Protein AF-C5IJI6-F1 (afdb_monomer_lite)

Radius of gyration: 17.37 Å; chains: 1; bounding box: 41×20×42 Å

Foldseek 3Di:
DVCCVVVVNPDDDDDDPVVQVVVCPDPPNSGDDDDDDPDDDDDDDDDPPPDPCVVVVVD

Secondary structure (DSSP, 8-state):
-HHHHHTTTS------HHHHHHHHTSTT------S--SS---------TT-THHHHH--

Organism: Homo sapiens (NCBI:txid9606)

Structure (mmCIF, N/CA/C/O backbone):
data_AF-C5IJI6-F1
#
_entry.id   AF-C5IJI6-F1
#
loop_
_atom_site.group_PDB
_atom_site.id
_atom_site.type_symbol
_atom_site.label_atom_id
_atom_site.label_alt_id
_atom_site.label_comp_id
_atom_site.label_asym_id
_atom_site.label_entity_id
_atom_site.label_seq_id
_atom_site.pdbx_PDB_ins_code
_atom_site.Cartn_x
_atom_site.Cartn_y
_atom_site.Cartn_z
_atom_site.occupancy
_atom_site.B_iso_or_equiv
_atom_site.auth_seq_id
_atom_site.auth_comp_id
_atom_site.auth_asym_id
_atom_site.auth_atom_id
_atom_site.pdbx_PDB_model_num
ATOM 1 N N . MET A 1 1 ? -3.896 5.788 7.992 1.00 75.94 1 MET A N 1
ATOM 2 C CA . MET A 1 1 ? -4.856 4.819 8.578 1.00 75.94 1 MET A CA 1
A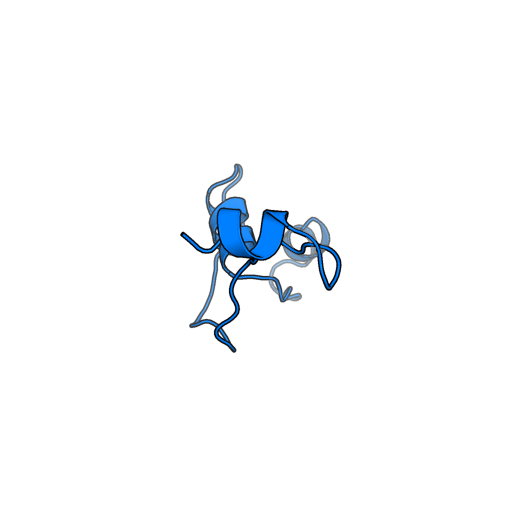TOM 3 C C . MET A 1 1 ? -5.775 5.352 9.683 1.00 75.94 1 MET A C 1
ATOM 5 O O . MET A 1 1 ? -6.632 4.607 10.137 1.00 75.94 1 MET A O 1
ATOM 9 N N . ILE A 1 2 ? -5.692 6.627 10.097 1.00 86.38 2 ILE A N 1
ATOM 10 C CA . ILE A 1 2 ? -6.518 7.168 11.203 1.00 86.38 2 ILE A CA 1
ATOM 11 C C . ILE A 1 2 ? -8.025 6.961 10.978 1.00 86.38 2 ILE A C 1
ATOM 13 O O . ILE A 1 2 ? -8.745 6.634 11.917 1.00 86.38 2 ILE A O 1
ATOM 17 N N . ARG A 1 3 ? -8.499 7.115 9.734 1.00 89.50 3 ARG A N 1
ATOM 18 C CA . ARG A 1 3 ? -9.915 6.928 9.393 1.00 89.50 3 ARG A CA 1
ATOM 19 C C . ARG A 1 3 ? -10.383 5.493 9.644 1.00 89.50 3 ARG A C 1
ATOM 21 O O . ARG A 1 3 ? -11.364 5.316 10.347 1.00 89.50 3 ARG A O 1
ATOM 28 N N . VAL A 1 4 ? -9.634 4.492 9.173 1.00 90.31 4 VAL A N 1
ATOM 29 C CA . VAL A 1 4 ? -9.922 3.063 9.415 1.00 90.31 4 VAL A CA 1
AT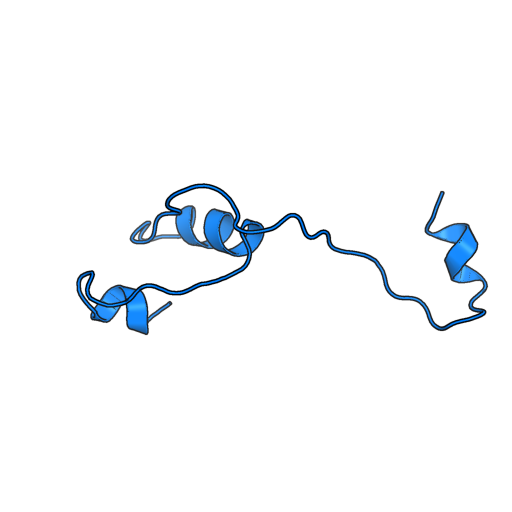OM 30 C C . VAL A 1 4 ? -10.020 2.780 10.919 1.00 90.31 4 VAL A C 1
ATOM 32 O O . VAL A 1 4 ? -11.031 2.253 11.377 1.00 90.31 4 VAL A O 1
ATOM 35 N N . ARG A 1 5 ? -9.030 3.241 11.699 1.00 90.88 5 ARG A N 1
ATOM 36 C CA . ARG A 1 5 ? -8.975 3.047 13.161 1.00 90.88 5 ARG A CA 1
ATOM 37 C C . ARG A 1 5 ? -10.163 3.676 13.898 1.00 90.88 5 ARG A C 1
ATOM 39 O O . ARG A 1 5 ? -10.711 3.086 14.821 1.00 90.88 5 ARG A O 1
ATOM 46 N N . LYS A 1 6 ? -10.601 4.869 13.482 1.00 92.69 6 LYS A N 1
ATOM 47 C CA . LYS A 1 6 ? -11.727 5.584 14.115 1.00 92.69 6 LYS A CA 1
ATOM 48 C C . LYS A 1 6 ? -13.103 5.091 13.662 1.00 92.69 6 LYS A C 1
ATOM 50 O O . LYS A 1 6 ? -14.084 5.302 14.370 1.00 92.69 6 LYS A O 1
ATOM 55 N N . SER A 1 7 ? -13.195 4.434 12.508 1.00 92.56 7 SER A N 1
ATOM 56 C CA . SER A 1 7 ? -14.469 4.018 11.914 1.00 92.56 7 SER A CA 1
ATOM 57 C C . SER A 1 7 ? -15.067 2.735 12.501 1.00 92.56 7 SER A C 1
ATOM 59 O O . SER A 1 7 ? -16.145 2.345 12.059 1.00 92.56 7 SER A O 1
ATOM 61 N N . LYS A 1 8 ? -14.423 2.086 13.487 1.00 90.25 8 LYS A N 1
ATOM 62 C CA . LYS A 1 8 ? -14.936 0.885 14.186 1.00 90.25 8 LYS A CA 1
ATOM 63 C C . LYS A 1 8 ? -15.469 -0.194 13.220 1.00 90.25 8 LYS A C 1
ATOM 65 O O . LYS A 1 8 ? -16.593 -0.662 13.367 1.00 90.25 8 LYS A O 1
ATOM 70 N N . GLY A 1 9 ? -14.697 -0.518 12.180 1.00 89.00 9 GLY A N 1
ATOM 71 C CA . GLY A 1 9 ? -15.061 -1.537 11.182 1.00 89.00 9 GLY A CA 1
ATOM 72 C C . GLY A 1 9 ? -16.032 -1.086 10.080 1.00 89.00 9 GLY A C 1
ATOM 73 O O . GLY A 1 9 ? -16.338 -1.869 9.192 1.00 89.00 9 GLY A O 1
ATOM 74 N N . LYS A 1 10 ? -16.487 0.175 10.071 1.00 93.81 10 LYS A N 1
ATOM 75 C CA . LYS A 1 10 ? -17.394 0.713 9.032 1.00 93.81 10 LYS A CA 1
ATOM 76 C C . LYS A 1 10 ? -16.679 1.296 7.807 1.00 93.81 10 LYS A C 1
ATOM 78 O O . LYS A 1 10 ? -17.320 1.896 6.949 1.00 93.81 10 LYS A O 1
ATOM 83 N N . TYR A 1 11 ? -15.352 1.201 7.752 1.00 93.81 11 TYR A N 1
ATOM 84 C CA . TYR A 1 11 ? -14.549 1.749 6.662 1.00 93.81 11 TYR A CA 1
ATOM 85 C C . TYR A 1 11 ? -13.386 0.816 6.340 1.00 93.81 11 TYR A C 1
ATOM 87 O O . TYR A 1 11 ? -12.573 0.518 7.215 1.00 93.81 11 TYR A O 1
ATOM 95 N N . ALA A 1 12 ? -13.299 0.412 5.075 1.00 92.31 12 ALA A N 1
ATOM 96 C CA . ALA A 1 12 ? -12.160 -0.301 4.515 1.00 92.31 12 ALA A CA 1
ATOM 97 C C . ALA A 1 12 ? -11.309 0.661 3.679 1.00 92.31 12 ALA A C 1
ATOM 99 O O . ALA A 1 12 ? -11.826 1.604 3.074 1.00 92.31 12 ALA A O 1
ATOM 100 N N . TYR A 1 13 ? -10.001 0.425 3.649 1.00 92.75 13 TYR A N 1
ATOM 101 C CA . TYR A 1 13 ? -9.060 1.214 2.865 1.00 92.75 13 TYR A CA 1
ATOM 102 C C . TYR A 1 13 ? -8.268 0.291 1.950 1.00 92.75 13 TYR A C 1
ATOM 104 O O . TYR A 1 13 ? -7.676 -0.680 2.415 1.00 92.75 13 TYR A O 1
ATOM 112 N N . LEU A 1 14 ? -8.281 0.595 0.655 1.00 93.06 14 LEU A N 1
ATOM 113 C CA . LEU A 1 14 ? -7.521 -0.145 -0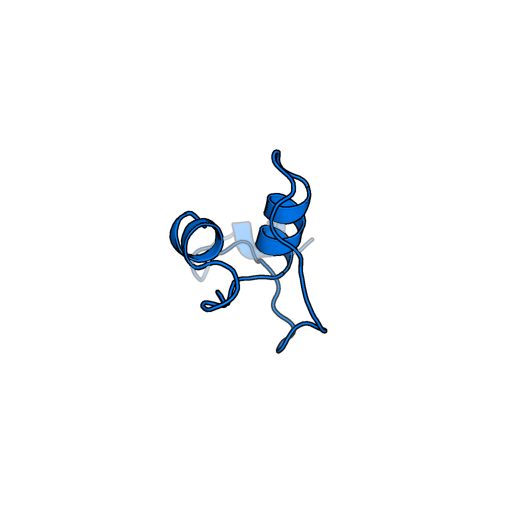.341 1.00 93.06 14 LEU A CA 1
ATOM 114 C C . LEU A 1 14 ? -6.141 0.491 -0.474 1.00 93.06 14 LEU A C 1
ATOM 116 O O . LEU A 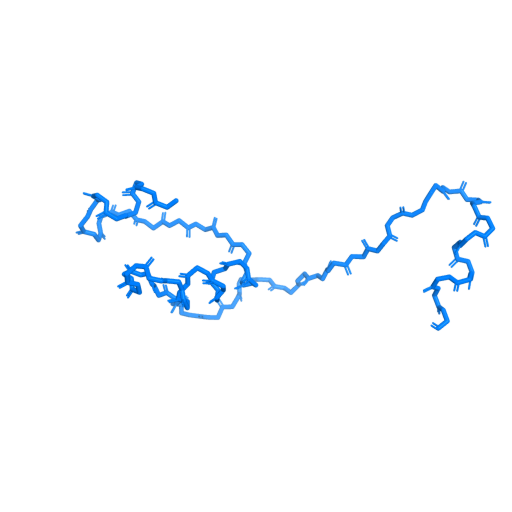1 14 ? -6.025 1.696 -0.701 1.00 93.06 14 LEU A O 1
ATOM 120 N N . LEU A 1 15 ? -5.108 -0.329 -0.327 1.00 92.56 15 LEU A N 1
ATOM 121 C CA . LEU A 1 15 ? -3.725 0.054 -0.557 1.00 92.56 15 LEU A CA 1
ATOM 122 C C . LEU A 1 15 ? -2.929 -1.133 -1.092 1.00 92.56 15 LEU A C 1
ATOM 124 O O . LEU A 1 15 ? -3.418 -2.260 -1.130 1.00 92.56 15 LEU A O 1
ATOM 128 N N . GLU A 1 16 ? -1.690 -0.866 -1.480 1.00 93.38 16 GLU A N 1
ATOM 129 C CA . GLU A 1 16 ? -0.769 -1.893 -1.944 1.00 93.38 16 GLU A CA 1
ATOM 130 C C . GLU A 1 16 ? -0.440 -2.923 -0.852 1.00 93.38 16 GLU A C 1
ATOM 132 O O . GLU A 1 16 ? -0.356 -2.594 0.333 1.00 93.38 16 GLU A O 1
ATOM 137 N N . SER A 1 17 ? -0.234 -4.182 -1.244 1.00 91.81 17 SER A N 1
ATOM 138 C CA . SER A 1 17 ? -0.065 -5.286 -0.294 1.00 91.81 17 SER A CA 1
ATOM 139 C C . SER A 1 17 ? 1.158 -5.135 0.605 1.00 91.81 17 SER A C 1
ATOM 141 O O . SER A 1 17 ? 1.059 -5.388 1.801 1.00 91.81 17 SER A O 1
ATOM 143 N N . THR A 1 18 ? 2.275 -4.658 0.055 1.00 91.69 18 THR A N 1
ATOM 144 C CA . THR A 1 18 ? 3.540 -4.437 0.777 1.00 91.69 18 THR A CA 1
ATOM 145 C C . THR A 1 18 ? 3.367 -3.439 1.920 1.00 91.69 18 THR A C 1
ATOM 147 O O . THR A 1 18 ? 3.782 -3.680 3.052 1.00 91.69 18 THR A O 1
ATOM 150 N N . MET A 1 19 ? 2.691 -2.324 1.645 1.00 92.19 19 MET A N 1
ATOM 151 C CA . MET A 1 19 ? 2.414 -1.304 2.647 1.00 92.19 19 MET A CA 1
ATOM 152 C C . MET A 1 19 ? 1.354 -1.779 3.651 1.00 92.19 19 MET A C 1
ATOM 154 O O . MET A 1 19 ? 1.393 -1.375 4.812 1.00 92.19 19 MET A O 1
ATOM 158 N N . ASN A 1 20 ? 0.439 -2.667 3.250 1.00 92.31 20 ASN A N 1
ATOM 159 C CA . ASN A 1 20 ? -0.547 -3.234 4.169 1.00 92.31 20 ASN A CA 1
ATOM 160 C C . ASN A 1 20 ? 0.120 -4.153 5.199 1.00 92.31 20 ASN A C 1
ATOM 162 O O . ASN A 1 20 ? -0.047 -3.948 6.398 1.00 92.31 20 ASN A O 1
ATOM 166 N N . GLU A 1 21 ? 0.957 -5.079 4.729 1.00 90.81 21 GLU A N 1
ATOM 167 C CA . GLU A 1 21 ? 1.744 -5.994 5.567 1.00 90.81 21 GLU A CA 1
ATOM 168 C C . GLU A 1 21 ? 2.677 -5.228 6.511 1.00 90.81 21 GLU A C 1
ATOM 170 O O . GLU A 1 21 ? 2.796 -5.551 7.694 1.00 90.81 21 GLU A O 1
ATOM 175 N N . TYR A 1 22 ? 3.284 -4.146 6.022 1.00 93.19 22 TYR A N 1
ATOM 176 C CA . TYR A 1 22 ? 4.106 -3.277 6.853 1.00 93.19 22 TYR A CA 1
ATOM 177 C C . TYR A 1 22 ? 3.307 -2.580 7.966 1.00 93.19 22 TYR A C 1
ATOM 179 O O . TYR A 1 22 ? 3.770 -2.526 9.103 1.00 93.19 22 TYR A O 1
ATOM 187 N N . ILE A 1 23 ? 2.124 -2.029 7.673 1.00 92.75 23 ILE A N 1
ATOM 188 C CA . ILE A 1 23 ? 1.299 -1.348 8.685 1.00 92.75 23 ILE A CA 1
ATOM 189 C C . ILE A 1 23 ? 0.747 -2.348 9.706 1.00 92.75 23 ILE A C 1
ATOM 191 O O . ILE A 1 23 ? 0.708 -2.028 10.893 1.00 92.75 23 ILE A O 1
ATOM 195 N N . GLU A 1 24 ? 0.362 -3.545 9.268 1.00 90.31 24 GLU A N 1
ATOM 196 C CA . GLU A 1 24 ? -0.109 -4.630 10.134 1.00 90.31 24 GLU A CA 1
ATOM 197 C C . GLU A 1 24 ? 0.921 -4.995 11.215 1.00 90.31 24 GLU A C 1
ATOM 199 O O . GLU A 1 24 ? 0.567 -5.159 12.381 1.00 90.31 24 GLU A O 1
ATOM 204 N N . GLN A 1 25 ? 2.212 -5.003 10.871 1.00 92.25 25 GLN A N 1
ATOM 205 C CA . GLN A 1 25 ? 3.303 -5.281 11.813 1.00 92.25 25 GLN A CA 1
ATOM 206 C C . GLN A 1 25 ? 3.655 -4.097 12.737 1.00 92.25 25 GLN A C 1
ATOM 208 O O . GLN A 1 25 ? 4.505 -4.219 13.626 1.00 92.25 25 GLN A O 1
ATOM 213 N N . ARG A 1 26 ? 3.040 -2.921 12.554 1.00 92.44 26 ARG A N 1
ATOM 214 C CA . ARG A 1 26 ? 3.322 -1.726 13.363 1.00 92.44 26 ARG A CA 1
ATOM 215 C C . ARG A 1 26 ? 2.359 -1.620 14.541 1.00 92.44 26 ARG A C 1
ATOM 217 O O . ARG A 1 26 ? 1.144 -1.719 14.394 1.00 92.44 26 ARG A O 1
ATOM 224 N N . LYS A 1 27 ? 2.898 -1.273 15.717 1.00 90.31 27 LYS A N 1
ATOM 225 C CA . LYS A 1 27 ? 2.091 -0.946 16.906 1.00 90.31 27 LYS A CA 1
ATOM 226 C C . LYS A 1 27 ? 1.031 0.123 16.561 1.00 90.31 27 LYS A C 1
ATOM 228 O O . LYS A 1 27 ? 1.359 1.100 15.878 1.00 90.31 27 LYS A O 1
ATOM 233 N N . PRO A 1 28 ? -0.222 -0.009 17.033 1.00 91.12 28 PRO A N 1
ATOM 234 C CA . PRO A 1 28 ? -0.733 -0.988 17.997 1.00 91.12 28 PRO A CA 1
ATOM 235 C C . PRO A 1 28 ? -1.275 -2.302 17.384 1.00 91.12 28 PRO A C 1
ATOM 237 O O . PRO A 1 28 ? -2.050 -2.975 18.052 1.00 91.12 28 PRO A O 1
ATOM 240 N N . CYS A 1 29 ? -0.881 -2.678 16.160 1.00 89.56 29 CYS A N 1
ATOM 241 C CA . CYS A 1 29 ? -1.319 -3.911 15.483 1.00 89.56 29 CYS A CA 1
ATOM 242 C C . CYS A 1 29 ? -2.854 -4.006 15.347 1.00 89.56 29 CYS A C 1
ATOM 244 O O . CYS A 1 29 ? -3.459 -5.047 15.574 1.00 89.56 29 CYS A O 1
ATOM 246 N N . ASP A 1 30 ? -3.493 -2.881 15.017 1.00 93.06 30 ASP A N 1
ATOM 247 C CA . ASP A 1 30 ? -4.952 -2.711 14.955 1.00 93.06 30 ASP A CA 1
ATOM 248 C C . ASP A 1 30 ? -5.511 -2.732 13.521 1.00 93.06 30 ASP A C 1
ATOM 250 O O . ASP A 1 30 ? -6.645 -2.322 13.267 1.00 93.06 30 ASP A O 1
ATOM 254 N N . THR A 1 31 ? -4.700 -3.180 12.566 1.00 91.00 31 THR A N 1
ATOM 255 C CA . THR A 1 31 ? -5.057 -3.340 11.155 1.00 91.00 31 THR A CA 1
ATOM 256 C C . THR A 1 31 ? -4.674 -4.736 10.702 1.00 91.00 31 THR A C 1
ATOM 258 O O . THR A 1 31 ? -3.670 -5.259 11.170 1.00 91.00 31 THR A O 1
ATOM 261 N N . MET A 1 32 ? -5.422 -5.301 9.758 1.00 92.31 32 MET A N 1
ATOM 262 C CA . MET A 1 32 ? -5.131 -6.613 9.182 1.00 92.31 32 MET A CA 1
ATOM 263 C C . MET A 1 32 ? -5.398 -6.606 7.680 1.00 92.31 32 MET A C 1
ATOM 265 O O . MET A 1 32 ? -6.360 -5.976 7.220 1.00 92.31 32 MET A O 1
ATOM 269 N N . LYS A 1 33 ? -4.576 -7.325 6.914 1.00 92.25 33 LYS A N 1
ATOM 270 C CA . LYS A 1 33 ? -4.887 -7.656 5.521 1.00 92.25 33 LYS A CA 1
ATOM 271 C C . LYS A 1 33 ? -5.981 -8.723 5.470 1.00 92.25 33 LYS A C 1
ATOM 273 O O . LYS A 1 33 ? -5.955 -9.698 6.213 1.00 92.25 33 LYS A O 1
ATOM 278 N N . VAL A 1 34 ? -6.943 -8.548 4.566 1.00 92.81 34 VAL A N 1
ATOM 279 C CA . VAL A 1 34 ? -8.007 -9.529 4.315 1.00 92.81 34 VAL A CA 1
ATOM 280 C C . VAL A 1 34 ? -8.037 -9.913 2.845 1.00 92.81 34 VAL A C 1
ATOM 282 O O . VAL A 1 34 ? -7.935 -9.047 1.978 1.00 92.81 34 VAL A O 1
ATOM 285 N N . GLY A 1 35 ? -8.200 -11.209 2.577 1.00 92.69 35 GLY A N 1
ATOM 286 C CA . GLY A 1 35 ? -8.227 -11.752 1.220 1.00 92.69 35 GLY A CA 1
ATOM 287 C C . GLY A 1 35 ? -6.878 -11.707 0.492 1.00 92.69 35 GLY A C 1
ATOM 288 O O . GLY A 1 35 ? -5.836 -11.364 1.055 1.00 92.69 35 GLY A O 1
ATOM 289 N N . GLY A 1 36 ? -6.912 -12.102 -0.782 1.00 92.69 36 GLY A N 1
ATOM 290 C CA . GLY A 1 36 ? -5.776 -12.003 -1.697 1.00 92.69 36 GLY A CA 1
ATOM 291 C C . GLY A 1 36 ? -5.627 -10.605 -2.299 1.00 92.69 36 GLY A C 1
ATOM 292 O O . GLY A 1 36 ? -6.485 -9.737 -2.138 1.00 92.69 36 GLY A O 1
ATOM 293 N N . ASN A 1 37 ? -4.531 -10.394 -3.025 1.00 91.38 37 ASN A N 1
ATOM 294 C CA . ASN A 1 37 ? -4.358 -9.176 -3.808 1.00 91.38 37 ASN A CA 1
ATOM 295 C C . ASN A 1 37 ? -5.336 -9.178 -4.995 1.00 91.38 37 ASN A C 1
ATOM 297 O O . ASN A 1 37 ? -5.564 -10.220 -5.608 1.00 91.38 37 ASN A O 1
ATOM 301 N N . LEU A 1 38 ? -5.890 -8.009 -5.329 1.00 93.12 38 LEU A N 1
ATOM 302 C CA . LEU A 1 38 ? -6.772 -7.852 -6.491 1.00 93.12 38 LEU A CA 1
ATOM 303 C C . LEU A 1 38 ? -6.004 -7.957 -7.817 1.00 93.12 38 LEU A C 1
ATOM 305 O O . LEU A 1 38 ? -6.559 -8.375 -8.829 1.00 93.12 38 LEU A O 1
ATOM 309 N N . ASP A 1 39 ? -4.732 -7.569 -7.806 1.00 90.69 39 ASP A N 1
ATOM 310 C CA . ASP A 1 39 ? -3.834 -7.595 -8.948 1.00 90.69 39 ASP A CA 1
ATOM 311 C C . ASP A 1 39 ? -2.413 -8.023 -8.544 1.00 90.69 39 ASP A C 1
ATOM 313 O O . ASP A 1 39 ? -2.086 -8.207 -7.367 1.00 90.69 39 ASP A O 1
ATOM 317 N N . SER A 1 40 ? -1.563 -8.214 -9.552 1.00 91.12 40 SER A N 1
ATOM 318 C CA . SER A 1 40 ? -0.130 -8.429 -9.376 1.00 91.12 40 SER A CA 1
ATOM 319 C C . SER A 1 40 ? 0.616 -7.253 -9.997 1.00 91.12 40 SER A C 1
ATOM 321 O O . SER A 1 40 ? 0.645 -7.089 -11.217 1.00 91.12 40 SER A O 1
ATOM 323 N N . LYS A 1 41 ? 1.170 -6.399 -9.138 1.00 91.62 41 LYS A N 1
ATOM 324 C CA . LYS A 1 41 ? 2.006 -5.249 -9.497 1.00 91.62 41 LYS A CA 1
ATOM 325 C C . LYS A 1 41 ? 3.375 -5.405 -8.846 1.00 91.62 41 LYS A C 1
ATOM 327 O O . LYS A 1 41 ? 3.499 -6.040 -7.803 1.00 91.62 41 LYS A O 1
ATOM 332 N N . GLY A 1 42 ? 4.393 -4.823 -9.472 1.00 90.44 42 GLY A N 1
ATOM 333 C CA . GLY A 1 42 ? 5.761 -4.817 -8.965 1.00 90.44 42 GLY A CA 1
ATOM 334 C C . GLY A 1 42 ? 6.384 -3.431 -9.068 1.00 90.44 42 GLY A C 1
ATOM 335 O O . GLY A 1 42 ? 6.012 -2.633 -9.930 1.00 90.44 42 GLY A O 1
ATOM 336 N N 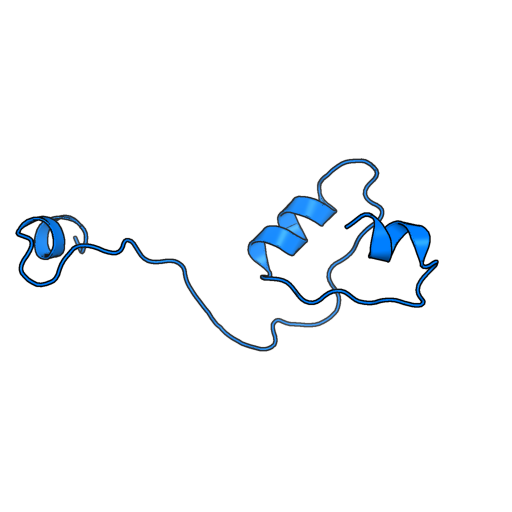. TYR A 1 43 ? 7.342 -3.152 -8.189 1.00 92.50 43 TYR A N 1
ATOM 337 C CA . TYR A 1 43 ? 8.142 -1.934 -8.253 1.00 92.50 43 TYR A CA 1
ATOM 338 C C . TYR A 1 43 ? 9.265 -2.076 -9.281 1.00 92.50 43 TYR A C 1
ATOM 340 O O . TYR A 1 43 ? 9.872 -3.137 -9.412 1.00 92.50 43 TYR A O 1
ATOM 348 N N . GLY A 1 44 ? 9.571 -0.986 -9.981 1.00 90.88 44 GLY A N 1
ATOM 349 C CA . GLY A 1 44 ? 10.679 -0.914 -10.927 1.00 90.88 44 GLY A CA 1
ATOM 350 C C . GLY A 1 44 ? 11.456 0.388 -10.774 1.00 90.88 44 GLY A C 1
ATOM 351 O O . GLY A 1 44 ? 10.904 1.410 -10.365 1.00 90.88 44 GLY A O 1
ATOM 352 N N . ILE A 1 45 ? 12.741 0.356 -11.121 1.00 90.69 45 ILE A N 1
ATOM 353 C CA . ILE A 1 45 ? 13.585 1.551 -11.164 1.00 90.69 45 ILE A CA 1
ATOM 354 C C . ILE A 1 45 ? 13.373 2.247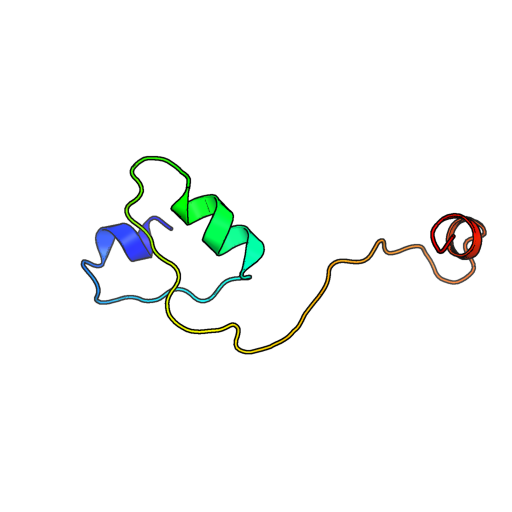 -12.511 1.00 90.69 45 ILE A C 1
ATOM 356 O O . ILE A 1 45 ? 13.681 1.697 -13.567 1.00 90.69 45 ILE A O 1
ATOM 360 N N . ALA A 1 46 ? 12.823 3.462 -12.486 1.00 90.06 46 ALA A N 1
ATOM 361 C CA . ALA A 1 46 ? 12.573 4.235 -13.696 1.00 90.06 46 ALA A CA 1
ATOM 362 C C . ALA A 1 46 ? 13.805 5.068 -14.080 1.00 90.06 46 ALA A C 1
ATOM 364 O O . ALA A 1 46 ? 14.187 6.000 -13.375 1.00 90.06 46 ALA A O 1
ATOM 365 N N . THR A 1 47 ? 14.401 4.768 -15.236 1.00 90.81 47 THR A N 1
ATOM 366 C CA . THR A 1 47 ? 15.435 5.606 -15.866 1.00 90.81 47 THR A CA 1
ATOM 367 C C . THR A 1 47 ? 14.866 6.375 -17.057 1.00 90.81 47 THR A C 1
ATOM 369 O O . THR A 1 47 ? 14.030 5.817 -17.775 1.00 90.81 47 THR A O 1
ATOM 372 N N . PRO A 1 48 ? 15.366 7.589 -17.363 1.00 91.25 48 PRO A N 1
ATOM 373 C CA . PRO A 1 48 ? 15.023 8.286 -18.600 1.00 91.25 48 PRO A CA 1
ATOM 374 C C . PRO A 1 48 ? 15.247 7.413 -19.844 1.00 91.25 48 PRO A C 1
ATOM 376 O O . PRO A 1 48 ? 16.200 6.627 -19.911 1.00 91.25 48 PRO A O 1
ATOM 379 N N . LYS A 1 49 ? 14.381 7.561 -20.853 1.00 86.50 49 LYS A N 1
ATOM 380 C CA . LYS A 1 49 ? 14.504 6.834 -22.125 1.00 86.50 49 LYS A CA 1
ATOM 381 C C . LYS A 1 49 ? 15.846 7.178 -22.786 1.00 86.50 49 LYS A C 1
ATOM 383 O O . LYS A 1 49 ? 16.159 8.347 -22.962 1.00 86.50 49 LYS A O 1
ATOM 388 N N . GLY A 1 50 ? 16.628 6.158 -23.146 1.00 85.00 50 GLY A N 1
ATOM 389 C CA . GLY A 1 50 ? 17.961 6.325 -23.744 1.00 85.00 50 GLY A CA 1
ATOM 390 C C . GLY A 1 50 ? 19.109 6.488 -22.741 1.00 85.00 50 GLY A C 1
ATOM 391 O O . GLY A 1 50 ? 20.254 6.619 -23.159 1.00 85.00 50 GLY A O 1
ATOM 392 N N . SER A 1 51 ? 18.841 6.447 -21.430 1.00 86.38 51 SER A N 1
ATOM 393 C CA . SER A 1 51 ? 19.906 6.479 -20.425 1.00 86.38 51 SER A CA 1
ATOM 394 C C . SER A 1 51 ? 20.791 5.233 -20.508 1.00 86.38 51 SER A C 1
ATOM 396 O O . SER A 1 51 ? 20.294 4.104 -20.510 1.00 86.38 51 SER A O 1
ATOM 398 N N . ALA A 1 52 ? 22.112 5.431 -20.476 1.00 84.94 52 ALA A N 1
ATOM 399 C CA . ALA A 1 52 ? 23.099 4.352 -20.391 1.00 84.94 52 ALA A CA 1
ATOM 400 C C . ALA A 1 52 ? 22.951 3.491 -19.117 1.00 84.94 52 ALA A C 1
ATOM 402 O O . ALA A 1 52 ? 23.466 2.375 -19.054 1.00 84.94 52 ALA A O 1
ATOM 403 N N . LEU A 1 53 ? 22.232 3.992 -18.103 1.00 81.56 53 LEU A N 1
ATOM 404 C CA . LEU A 1 53 ? 21.946 3.266 -16.864 1.00 81.56 53 LEU A CA 1
ATOM 405 C C . LEU A 1 53 ? 20.914 2.149 -17.050 1.00 81.56 53 LEU A C 1
ATOM 407 O O . LEU A 1 53 ? 20.907 1.209 -16.261 1.00 81.56 53 LEU A O 1
ATOM 411 N N . ARG A 1 54 ? 20.092 2.202 -18.106 1.00 76.44 54 ARG A N 1
ATOM 412 C CA . ARG A 1 54 ? 19.037 1.210 -18.358 1.00 76.44 54 ARG A CA 1
ATOM 413 C C . ARG A 1 54 ? 19.595 -0.203 -18.538 1.00 76.44 54 ARG A C 1
ATOM 415 O O . ARG A 1 54 ? 19.049 -1.142 -17.976 1.00 76.44 54 ARG A O 1
ATOM 422 N N . THR A 1 55 ? 20.695 -0.353 -19.278 1.00 70.75 55 THR A N 1
ATOM 423 C CA . THR A 1 55 ? 21.353 -1.659 -19.468 1.00 70.75 55 THR A CA 1
ATOM 424 C C . THR A 1 55 ? 22.143 -2.079 -18.232 1.00 70.75 55 THR A C 1
ATOM 426 O O . THR A 1 55 ? 22.255 -3.263 -17.957 1.00 70.75 55 THR A O 1
ATOM 429 N N . ARG A 1 56 ? 22.670 -1.118 -17.460 1.00 67.31 56 ARG A N 1
ATOM 430 C CA . ARG A 1 56 ? 23.453 -1.416 -16.250 1.00 67.31 56 ARG A CA 1
ATOM 431 C C . ARG A 1 56 ? 22.598 -1.857 -15.061 1.00 67.31 56 ARG A C 1
ATOM 433 O O . ARG A 1 56 ? 23.114 -2.554 -14.203 1.00 67.31 56 ARG A O 1
ATOM 440 N N . GLN A 1 57 ? 21.338 -1.428 -14.985 1.00 62.81 57 GLN A N 1
ATOM 441 C CA . GLN A 1 57 ? 20.430 -1.759 -13.878 1.00 62.81 57 GLN A CA 1
ATOM 442 C C . GLN A 1 57 ? 19.600 -3.027 -14.108 1.00 62.81 57 GLN A C 1
ATOM 444 O O . GLN A 1 57 ? 19.050 -3.554 -13.151 1.00 62.81 57 GLN A O 1
ATOM 449 N N . ALA A 1 58 ? 19.484 -3.498 -15.353 1.00 60.66 58 ALA A N 1
ATOM 450 C CA . ALA A 1 58 ? 18.725 -4.701 -15.706 1.00 60.66 58 ALA A CA 1
ATOM 451 C C . ALA A 1 58 ? 19.582 -5.986 -15.723 1.00 60.66 58 ALA A C 1
ATOM 453 O O . ALA A 1 58 ? 19.165 -6.973 -16.328 1.00 60.66 58 ALA A O 1
ATOM 454 N N . LEU A 1 59 ? 20.778 -5.941 -15.123 1.00 52.97 59 LEU A N 1
ATOM 455 C CA . LEU A 1 59 ? 21.692 -7.078 -14.966 1.00 52.97 59 LEU A CA 1
ATOM 456 C C . LEU A 1 59 ? 21.405 -7.841 -13.673 1.00 52.97 59 LEU A C 1
ATOM 458 O O . LEU A 1 59 ? 21.242 -7.167 -12.630 1.00 52.97 59 LEU A O 1
#

pLDDT: mean 88.08, std 8.62, range [52.97, 93.81]

Sequence (59 aa):
MIRVRKSKGKYAYLLESTMNEYIEQRKPCDTMKVGGNLDSKGYGIATPKGSALRTRQAL